Protein AF-A0A353GYG2-F1 (afdb_monomer_lite)

Structure (mmCIF, N/CA/C/O backbone):
data_AF-A0A353GYG2-F1
#
_entry.id   AF-A0A353GYG2-F1
#
loop_
_atom_site.group_PDB
_atom_site.id
_atom_site.type_symbol
_atom_site.label_atom_id
_atom_site.label_alt_id
_atom_site.label_comp_id
_atom_site.label_asym_id
_atom_site.label_entity_id
_atom_site.label_seq_id
_atom_site.pdbx_PDB_ins_code
_atom_site.Cartn_x
_atom_site.Cartn_y
_atom_site.Cartn_z
_atom_site.occupancy
_atom_site.B_iso_or_equiv
_atom_site.auth_seq_id
_atom_site.auth_comp_id
_atom_site.auth_asym_id
_atom_site.auth_atom_id
_atom_site.pdbx_PDB_model_num
ATOM 1 N N . MET A 1 1 ? -34.045 1.900 17.377 1.00 42.25 1 MET A N 1
ATOM 2 C CA . MET A 1 1 ? -32.966 1.292 16.572 1.00 42.25 1 MET A CA 1
ATOM 3 C C . MET A 1 1 ? -31.667 1.769 17.182 1.00 42.25 1 MET A C 1
ATOM 5 O O . MET A 1 1 ? -31.546 2.969 17.362 1.00 42.25 1 MET A O 1
ATOM 9 N N . LYS A 1 2 ? -30.791 0.862 17.628 1.00 46.66 2 LYS A N 1
ATOM 10 C CA . LYS A 1 2 ? -29.446 1.251 18.074 1.00 46.66 2 LYS A CA 1
ATOM 11 C C . LYS A 1 2 ? -28.654 1.635 16.826 1.00 46.66 2 LYS A C 1
ATOM 13 O O . LYS A 1 2 ? -28.694 0.876 15.859 1.00 46.66 2 LYS A O 1
ATOM 18 N N . ASP A 1 3 ? -28.025 2.801 16.850 1.00 49.38 3 ASP A N 1
ATOM 19 C CA . ASP A 1 3 ? -27.119 3.254 15.800 1.00 49.38 3 ASP A CA 1
ATOM 20 C C . ASP A 1 3 ? -26.048 2.186 15.565 1.00 49.38 3 ASP A C 1
ATOM 22 O O . ASP A 1 3 ? -25.430 1.696 16.513 1.00 49.38 3 ASP A O 1
ATOM 26 N N . ALA A 1 4 ? -25.879 1.769 14.311 1.00 64.31 4 ALA A N 1
ATOM 27 C CA . ALA A 1 4 ? -24.749 0.936 13.937 1.00 64.31 4 ALA A CA 1
ATOM 28 C C . ALA A 1 4 ? -23.491 1.804 14.054 1.00 64.31 4 ALA A C 1
ATOM 30 O O . ALA A 1 4 ? -23.362 2.795 13.335 1.00 64.31 4 ALA A O 1
ATOM 31 N N . THR A 1 5 ? -22.602 1.468 14.987 1.00 70.62 5 THR A N 1
ATOM 32 C CA . THR A 1 5 ? -21.280 2.093 15.108 1.00 70.62 5 THR A CA 1
ATOM 33 C C . THR A 1 5 ? -20.538 1.921 13.784 1.00 70.62 5 THR A C 1
ATOM 35 O O . THR A 1 5 ? -20.505 0.809 13.249 1.00 70.62 5 THR A O 1
ATOM 38 N N . LYS A 1 6 ? -19.985 3.001 13.215 1.00 83.50 6 LYS A N 1
ATOM 39 C CA . LYS A 1 6 ? -19.205 2.884 11.978 1.00 83.50 6 LYS A CA 1
ATOM 40 C C . LYS A 1 6 ? -17.883 2.194 12.292 1.00 83.50 6 LYS A C 1
ATOM 42 O O . LYS A 1 6 ? -17.351 2.341 13.386 1.00 83.50 6 LYS A O 1
ATOM 47 N N . PHE A 1 7 ? -17.334 1.473 11.318 1.00 88.06 7 PHE A N 1
ATOM 48 C CA . PHE A 1 7 ? -16.045 0.793 11.474 1.00 88.06 7 PHE A CA 1
ATOM 49 C C . PHE A 1 7 ? -14.917 1.761 11.875 1.00 88.06 7 PHE A C 1
ATOM 51 O O . PHE A 1 7 ? -14.094 1.445 12.723 1.00 88.06 7 PHE A O 1
ATOM 58 N N . GLU A 1 8 ? -14.939 2.971 11.318 1.00 88.06 8 GLU A N 1
ATOM 59 C CA . GLU A 1 8 ? -13.990 4.055 11.609 1.00 88.06 8 GLU A CA 1
ATOM 60 C C . GLU A 1 8 ? -14.047 4.542 13.066 1.00 88.06 8 GLU A C 1
ATOM 62 O O . GLU A 1 8 ? -13.066 5.089 13.564 1.00 88.06 8 GLU A O 1
ATOM 67 N N . ASP A 1 9 ? -15.178 4.332 13.749 1.00 88.38 9 ASP A N 1
ATOM 68 C CA . ASP A 1 9 ? -15.384 4.733 15.144 1.00 88.38 9 ASP A CA 1
ATOM 69 C C . ASP A 1 9 ? -14.882 3.667 16.138 1.00 88.38 9 ASP A C 1
ATOM 71 O O . ASP A 1 9 ? -14.887 3.898 17.351 1.00 88.38 9 ASP A O 1
ATOM 75 N N . 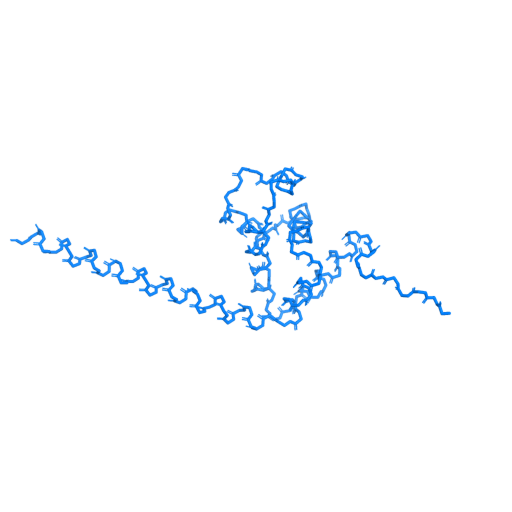LEU A 1 10 ? -14.486 2.482 15.655 1.00 91.56 10 LEU A N 1
ATOM 76 C CA . LEU A 1 10 ? -13.943 1.424 16.504 1.00 91.56 10 LEU A CA 1
ATOM 77 C C . LEU A 1 10 ? -12.557 1.813 17.042 1.00 91.56 10 LEU A C 1
ATOM 79 O O . LEU A 1 10 ? -11.824 2.551 16.377 1.00 91.56 10 LEU A O 1
ATOM 83 N N . PRO A 1 11 ? -12.145 1.290 18.213 1.00 93.69 11 PRO A N 1
ATOM 84 C CA . PRO A 1 11 ? -10.757 1.366 18.648 1.00 93.69 11 PRO A CA 1
ATOM 85 C C . PRO A 1 11 ? -9.811 0.892 17.545 1.00 93.69 11 PRO A C 1
ATOM 87 O O . PRO A 1 11 ? -10.100 -0.070 16.836 1.00 93.69 11 PRO A O 1
ATOM 90 N N . LYS A 1 12 ? -8.665 1.562 17.403 1.00 90.62 12 LYS A N 1
ATOM 91 C CA . LYS A 1 12 ? -7.731 1.266 16.312 1.00 90.62 12 LYS A CA 1
ATOM 92 C C . LYS A 1 12 ? -7.216 -0.178 16.368 1.00 90.62 12 LYS A C 1
ATOM 94 O O . LYS A 1 12 ? -7.106 -0.799 15.323 1.00 90.62 12 LYS A O 1
ATOM 99 N N . SER A 1 13 ? -7.017 -0.731 17.567 1.00 92.44 13 SER A N 1
ATOM 100 C CA . SER A 1 13 ? -6.725 -2.158 17.776 1.00 92.44 13 SER A CA 1
ATOM 101 C C . SER A 1 13 ? -7.765 -3.070 17.124 1.00 92.44 13 SER A C 1
ATOM 103 O O . SER A 1 13 ? -7.413 -3.976 16.384 1.00 92.44 13 SER A O 1
ATOM 105 N N . ASP A 1 14 ? -9.049 -2.775 17.323 1.00 94.00 14 ASP A N 1
ATOM 106 C CA . ASP A 1 14 ? -10.151 -3.599 16.825 1.00 94.00 14 ASP A CA 1
ATOM 107 C C . ASP A 1 14 ? -10.270 -3.491 15.297 1.00 94.00 14 ASP A C 1
ATOM 109 O O . ASP A 1 14 ? -10.634 -4.454 14.621 1.00 94.00 14 ASP A O 1
ATOM 113 N N . GLN A 1 15 ? -9.941 -2.320 14.735 1.00 94.94 15 GLN A N 1
ATOM 114 C CA . GLN A 1 15 ? -9.843 -2.140 13.286 1.00 94.94 15 GLN A CA 1
ATOM 115 C C . GLN A 1 15 ? -8.718 -3.001 12.701 1.00 94.94 15 GLN A C 1
ATOM 117 O O . GLN A 1 15 ? -8.931 -3.676 11.694 1.00 94.94 15 GLN A O 1
ATOM 122 N N . ILE A 1 16 ? -7.543 -2.993 13.339 1.00 94.50 16 ILE A N 1
ATOM 123 C CA . ILE A 1 16 ? -6.372 -3.779 12.932 1.00 94.50 16 ILE A CA 1
ATOM 124 C C . ILE A 1 16 ? -6.685 -5.275 13.004 1.00 94.50 16 ILE A C 1
ATOM 126 O O . ILE A 1 16 ? -6.547 -5.964 11.996 1.00 94.50 16 ILE A O 1
ATOM 130 N N . ASP A 1 17 ? -7.201 -5.753 14.138 1.00 94.12 17 ASP A N 1
ATOM 131 C CA . ASP A 1 17 ? -7.599 -7.152 14.323 1.00 94.12 17 ASP A CA 1
ATOM 132 C C . ASP A 1 17 ? -8.592 -7.598 13.243 1.00 94.12 17 ASP A C 1
ATOM 134 O O . ASP A 1 17 ? -8.497 -8.705 12.710 1.00 94.12 17 ASP A O 1
ATOM 138 N N . CYS A 1 18 ? -9.538 -6.727 12.883 1.00 94.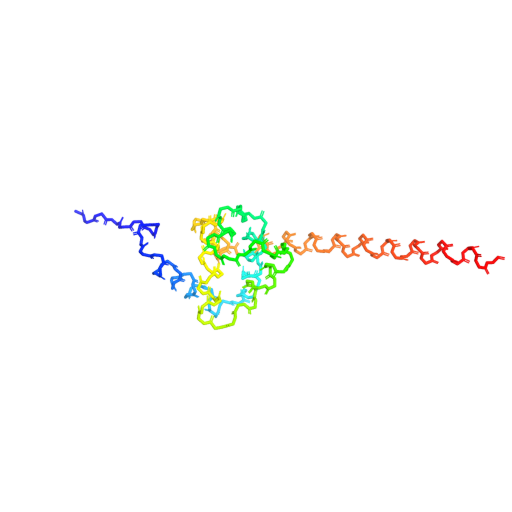50 18 CYS A N 1
ATOM 139 C CA . CYS A 1 18 ? -10.504 -7.015 11.834 1.00 94.50 18 CYS A CA 1
ATOM 140 C C . CYS A 1 18 ? -9.838 -7.150 10.460 1.00 94.50 18 CYS A C 1
ATOM 142 O O . CYS A 1 18 ? -10.141 -8.100 9.736 1.00 94.50 18 CYS A O 1
ATOM 144 N N . PHE A 1 19 ? -8.923 -6.247 10.099 1.00 95.44 19 PHE A N 1
ATOM 145 C CA . PHE A 1 19 ? -8.197 -6.348 8.834 1.00 95.44 19 PHE A CA 1
ATOM 146 C C . PHE A 1 19 ? -7.319 -7.594 8.777 1.00 95.44 19 PHE A C 1
ATOM 148 O O . PHE A 1 19 ? -7.395 -8.327 7.791 1.00 95.44 19 PHE A O 1
ATOM 155 N N . ILE A 1 20 ? -6.567 -7.883 9.843 1.00 93.25 20 ILE A N 1
ATOM 156 C CA . ILE A 1 20 ? -5.741 -9.091 9.945 1.00 93.25 20 ILE A CA 1
ATOM 157 C C . ILE A 1 20 ? -6.610 -10.328 9.724 1.00 93.25 20 ILE A C 1
ATOM 159 O O . ILE A 1 20 ? -6.309 -11.135 8.855 1.00 93.25 20 ILE A O 1
ATOM 163 N N . GLN A 1 21 ? -7.754 -10.443 10.403 1.00 94.19 21 GLN A N 1
ATOM 164 C CA . GLN A 1 21 ? -8.657 -11.589 10.238 1.00 94.19 21 GLN A CA 1
ATOM 165 C C . GLN A 1 21 ? -9.177 -11.788 8.807 1.00 94.19 21 GLN A C 1
ATOM 167 O O . GLN A 1 21 ? -9.467 -12.920 8.429 1.00 94.19 21 GLN A O 1
ATOM 172 N N . HIS A 1 22 ? -9.329 -10.717 8.024 1.00 94.06 22 HIS A N 1
ATOM 173 C CA . HIS A 1 22 ? -9.794 -10.811 6.635 1.00 94.06 22 HIS A CA 1
ATOM 174 C C . HIS A 1 22 ? -8.659 -11.064 5.637 1.00 94.06 22 HIS A C 1
ATOM 176 O O . HIS A 1 22 ? -8.918 -11.551 4.537 1.00 94.06 22 HIS A O 1
ATOM 182 N N . VAL A 1 23 ? -7.421 -10.742 6.010 1.00 94.00 23 VAL A N 1
ATOM 183 C CA . VAL A 1 23 ? -6.228 -10.954 5.183 1.00 94.00 23 VAL A CA 1
ATOM 184 C C . VAL A 1 23 ? -5.592 -12.316 5.455 1.00 94.00 23 VAL A C 1
ATOM 186 O O . VAL A 1 23 ? -5.208 -13.003 4.510 1.00 94.00 23 VAL A O 1
ATOM 189 N N . SER A 1 24 ? -5.520 -12.741 6.715 1.00 91.75 24 SER A N 1
ATOM 190 C CA . SER A 1 24 ? -4.897 -14.001 7.115 1.00 91.75 24 SER A CA 1
ATOM 191 C C . SER A 1 24 ? -5.616 -15.211 6.522 1.00 91.75 24 SER A C 1
ATOM 193 O O . SER A 1 24 ? -6.818 -15.412 6.707 1.00 91.75 24 SER A O 1
ATOM 195 N N . GLY A 1 25 ? -4.862 -16.066 5.835 1.00 88.50 25 GLY A N 1
ATOM 196 C CA . GLY A 1 25 ? -5.380 -17.244 5.145 1.00 88.50 25 GLY A CA 1
ATOM 197 C C . GLY A 1 25 ? -6.048 -16.935 3.804 1.00 88.50 25 GLY A C 1
ATOM 198 O O . GLY A 1 25 ? -6.577 -17.852 3.169 1.00 88.50 25 GLY A O 1
ATOM 199 N N . HIS A 1 26 ? -6.025 -15.679 3.351 1.00 93.81 26 HIS A N 1
ATOM 200 C CA . HIS A 1 26 ? -6.484 -15.313 2.020 1.00 93.81 26 HIS A CA 1
ATOM 201 C C . HIS A 1 26 ? -5.515 -15.858 0.957 1.00 93.81 26 HIS A C 1
ATOM 203 O O . HIS A 1 26 ? -4.298 -15.779 1.095 1.00 93.81 26 HIS A O 1
ATOM 209 N N . GLU A 1 27 ? -6.028 -16.360 -0.170 1.00 95.19 27 GLU A N 1
ATOM 210 C CA . GLU A 1 27 ? -5.183 -16.908 -1.253 1.00 95.19 27 GLU A CA 1
ATOM 211 C C . GLU A 1 27 ? -4.227 -15.881 -1.889 1.00 95.19 27 GLU A C 1
ATOM 213 O O . GLU A 1 27 ? -3.270 -16.253 -2.567 1.00 95.19 27 GLU A O 1
ATOM 218 N N . LYS A 1 28 ? -4.512 -14.595 -1.667 1.00 95.62 28 LYS A N 1
ATOM 219 C CA . LYS A 1 28 ? -3.741 -13.422 -2.108 1.00 95.62 28 LYS A CA 1
ATOM 220 C C . LYS A 1 28 ? -3.153 -12.612 -0.960 1.00 95.62 28 LYS A C 1
ATOM 222 O O . LYS A 1 28 ? -2.906 -11.426 -1.127 1.00 95.62 28 LYS A O 1
ATOM 227 N N . GLU A 1 29 ? -3.006 -13.219 0.214 1.00 94.25 29 GLU A N 1
ATOM 228 C CA . GLU A 1 29 ? -2.500 -12.556 1.420 1.00 94.25 29 GLU A CA 1
ATOM 229 C C . GLU A 1 29 ? -1.194 -11.792 1.156 1.00 94.25 29 GLU A C 1
ATOM 231 O O . GLU A 1 29 ? -1.129 -10.589 1.403 1.00 94.25 29 GLU A O 1
ATOM 236 N N . ALA A 1 30 ? -0.198 -12.455 0.561 1.00 93.12 30 ALA A N 1
ATOM 237 C CA . ALA A 1 30 ? 1.090 -11.838 0.253 1.00 93.12 30 ALA A CA 1
ATOM 238 C C . ALA A 1 30 ? 0.949 -10.648 -0.710 1.00 93.12 30 ALA A C 1
ATOM 240 O O . ALA A 1 30 ? 1.509 -9.581 -0.469 1.00 93.12 30 ALA A O 1
ATOM 241 N N . GLU A 1 31 ? 0.170 -10.793 -1.786 1.00 95.88 31 GLU A N 1
ATOM 242 C CA . GLU A 1 31 ? -0.044 -9.698 -2.729 1.00 95.88 31 GLU A CA 1
ATOM 243 C C . GLU A 1 31 ? -0.808 -8.523 -2.101 1.00 95.88 31 GLU A C 1
ATOM 245 O O . GLU A 1 31 ? -0.469 -7.372 -2.371 1.00 95.88 31 GLU A O 1
ATOM 250 N N . ILE A 1 32 ? -1.805 -8.790 -1.251 1.00 96.38 32 ILE A N 1
ATOM 251 C CA . ILE A 1 32 ? -2.555 -7.758 -0.522 1.00 96.38 32 ILE A CA 1
ATOM 252 C C . ILE A 1 32 ? -1.615 -6.971 0.390 1.00 96.38 32 ILE A C 1
ATOM 254 O O . ILE A 1 32 ? -1.583 -5.744 0.307 1.00 96.38 32 ILE A O 1
ATOM 258 N N . LEU A 1 33 ? -0.830 -7.659 1.224 1.00 94.88 33 LEU A N 1
ATOM 259 C CA . LEU A 1 33 ? 0.109 -7.016 2.146 1.00 94.88 33 LEU A CA 1
ATOM 260 C C . LEU A 1 33 ? 1.158 -6.199 1.393 1.00 94.88 33 LEU A C 1
ATOM 262 O O . LEU A 1 33 ? 1.430 -5.061 1.769 1.00 94.88 33 LEU A O 1
ATOM 266 N N . TYR A 1 34 ? 1.672 -6.719 0.278 1.00 95.56 34 TYR A N 1
ATOM 267 C CA . TYR A 1 34 ? 2.616 -5.991 -0.565 1.00 95.56 34 TYR A CA 1
ATOM 268 C C . TYR A 1 34 ? 2.004 -4.722 -1.183 1.00 95.56 34 TYR A C 1
ATOM 270 O O . TYR A 1 34 ? 2.630 -3.661 -1.191 1.00 95.56 34 TYR A O 1
ATOM 278 N N . ILE A 1 35 ? 0.755 -4.786 -1.659 1.00 96.62 35 ILE A N 1
ATOM 279 C CA . ILE A 1 35 ? 0.038 -3.611 -2.176 1.00 96.62 35 ILE A CA 1
ATOM 280 C C . ILE A 1 35 ? -0.166 -2.575 -1.065 1.00 96.62 35 ILE A C 1
ATOM 282 O O . ILE A 1 35 ? 0.109 -1.393 -1.281 1.00 96.62 35 ILE A O 1
ATOM 286 N N . LEU A 1 36 ? -0.601 -2.997 0.126 1.00 96.69 36 LEU A N 1
ATOM 287 C CA . LEU A 1 36 ? -0.763 -2.107 1.279 1.00 96.69 36 LEU A CA 1
ATOM 288 C C . LEU A 1 36 ? 0.570 -1.461 1.680 1.00 96.69 36 LEU A C 1
ATOM 290 O O . LEU A 1 36 ? 0.618 -0.249 1.887 1.00 96.69 36 LEU A O 1
ATOM 294 N N . ALA A 1 37 ? 1.659 -2.232 1.695 1.00 95.75 37 ALA A N 1
ATOM 295 C CA . ALA A 1 37 ? 3.005 -1.746 1.976 1.00 95.75 37 ALA A CA 1
ATOM 296 C C . ALA A 1 37 ? 3.445 -0.657 0.985 1.00 95.75 37 ALA A C 1
ATOM 298 O O . ALA A 1 37 ? 3.915 0.400 1.408 1.00 95.75 37 ALA A O 1
ATOM 299 N N . ILE A 1 38 ? 3.230 -0.862 -0.322 1.00 95.75 38 ILE A N 1
ATOM 300 C CA . ILE A 1 38 ? 3.509 0.152 -1.352 1.00 95.75 38 ILE A CA 1
ATOM 301 C C . ILE A 1 38 ? 2.682 1.412 -1.106 1.00 95.75 38 ILE A C 1
ATOM 303 O O . ILE A 1 38 ? 3.229 2.514 -1.073 1.00 95.75 38 ILE A O 1
ATOM 307 N N . TYR A 1 39 ? 1.370 1.279 -0.929 1.00 95.69 39 TYR A N 1
ATOM 308 C CA . TYR A 1 39 ? 0.507 2.441 -0.731 1.00 95.69 39 TYR A CA 1
ATOM 309 C C . TYR A 1 39 ? 0.916 3.235 0.508 1.00 95.69 39 TYR A C 1
ATOM 311 O O . TYR A 1 39 ? 1.074 4.451 0.430 1.00 95.69 39 TYR A O 1
ATOM 319 N N . ALA A 1 40 ? 1.152 2.556 1.628 1.00 94.94 40 ALA A N 1
ATOM 320 C CA . ALA A 1 40 ? 1.583 3.202 2.854 1.00 94.94 40 ALA A CA 1
ATOM 321 C C . ALA A 1 40 ? 2.933 3.900 2.681 1.00 94.94 40 ALA A C 1
ATOM 323 O O . ALA A 1 40 ? 3.030 5.080 2.988 1.00 94.94 40 ALA A O 1
ATOM 324 N N . ALA A 1 41 ? 3.945 3.233 2.120 1.00 94.56 41 ALA A N 1
ATOM 325 C CA . ALA A 1 41 ? 5.283 3.802 1.948 1.00 94.56 41 ALA A CA 1
ATOM 326 C C . ALA A 1 41 ? 5.319 5.063 1.063 1.00 94.56 41 ALA A C 1
ATOM 328 O O . ALA A 1 41 ? 6.171 5.929 1.262 1.00 94.56 41 ALA A O 1
ATOM 329 N N . TYR A 1 42 ? 4.413 5.172 0.087 1.00 94.12 42 TYR A N 1
ATOM 330 C CA . TYR A 1 42 ? 4.368 6.294 -0.858 1.00 94.12 42 TYR A CA 1
ATOM 331 C C . TYR A 1 42 ? 3.338 7.377 -0.499 1.00 94.12 42 TYR A C 1
ATOM 333 O O . TYR A 1 42 ? 3.423 8.487 -1.026 1.00 94.12 42 TYR A O 1
ATOM 341 N N . LEU A 1 43 ? 2.383 7.082 0.388 1.00 94.94 43 LEU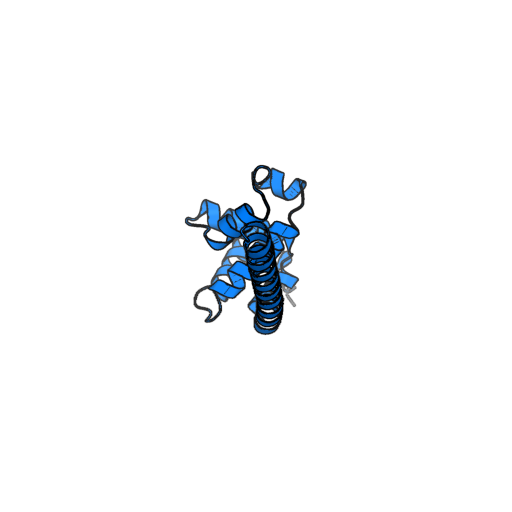 A N 1
ATOM 342 C CA . LEU A 1 43 ? 1.412 8.052 0.915 1.00 94.94 43 LEU A CA 1
ATOM 343 C C . LEU A 1 43 ? 1.742 8.520 2.340 1.00 94.94 43 LEU A C 1
ATOM 345 O O . LEU A 1 43 ? 1.065 9.410 2.857 1.00 94.94 43 LEU A O 1
ATOM 349 N N . LEU A 1 44 ? 2.777 7.953 2.968 1.00 92.62 44 LEU A N 1
ATOM 350 C CA . LEU A 1 44 ? 3.223 8.334 4.303 1.00 92.62 44 LEU A CA 1
ATOM 351 C C . LEU A 1 44 ? 3.589 9.822 4.336 1.00 92.62 44 LEU A C 1
ATOM 353 O O . LEU A 1 44 ? 4.480 10.290 3.626 1.00 92.62 44 LEU A O 1
ATOM 357 N N . THR A 1 45 ? 2.903 10.580 5.185 1.00 92.94 45 THR A N 1
ATOM 358 C CA . THR A 1 45 ? 3.235 11.983 5.441 1.00 92.94 45 THR A CA 1
ATOM 359 C C . THR A 1 45 ? 4.414 12.077 6.408 1.00 92.94 45 THR A C 1
ATOM 361 O O . THR A 1 45 ? 4.635 11.170 7.207 1.00 92.94 45 THR A O 1
ATOM 364 N N . ASN A 1 46 ? 5.139 13.202 6.408 1.00 90.94 46 ASN A N 1
ATOM 365 C CA . ASN A 1 46 ? 6.208 13.431 7.392 1.00 90.94 46 ASN A CA 1
ATOM 366 C C . ASN A 1 46 ? 5.693 13.332 8.838 1.00 90.94 46 ASN A C 1
ATOM 368 O O . ASN A 1 46 ? 6.377 12.783 9.691 1.00 90.94 46 ASN A O 1
ATOM 372 N N . GLU A 1 47 ? 4.473 13.812 9.098 1.00 93.19 47 GLU A N 1
ATOM 373 C CA . GLU A 1 47 ? 3.832 13.715 10.414 1.00 93.19 47 GLU A CA 1
ATOM 374 C C . GLU A 1 47 ? 3.623 12.253 10.835 1.00 93.19 47 GLU A C 1
ATOM 376 O O . GLU A 1 47 ? 3.994 11.865 11.943 1.00 93.19 47 GLU A O 1
ATOM 381 N N . ASN A 1 48 ? 3.089 11.416 9.940 1.00 90.94 48 ASN A N 1
ATOM 382 C CA . ASN A 1 48 ? 2.920 9.990 10.215 1.00 90.94 48 ASN A CA 1
ATOM 383 C C . ASN A 1 48 ? 4.277 9.277 10.327 1.00 90.94 48 ASN A C 1
ATOM 385 O O . ASN A 1 48 ? 4.443 8.405 11.179 1.00 90.94 48 ASN A O 1
ATOM 389 N N . ALA A 1 49 ? 5.266 9.662 9.517 1.00 89.94 49 ALA A N 1
ATOM 390 C CA . ALA A 1 49 ? 6.612 9.109 9.596 1.00 89.94 49 ALA A CA 1
ATOM 391 C C . ALA A 1 49 ? 7.272 9.414 10.949 1.00 89.94 49 ALA A C 1
ATOM 393 O O . ALA A 1 49 ? 7.848 8.520 11.563 1.00 89.94 49 ALA A O 1
ATOM 394 N N . GLU A 1 50 ? 7.153 10.641 11.459 1.00 92.38 50 GLU A N 1
ATOM 395 C CA . GLU A 1 50 ? 7.635 11.013 12.795 1.00 92.38 50 GLU A CA 1
ATOM 396 C C . GLU A 1 50 ? 6.887 10.249 13.892 1.00 92.38 50 GLU A C 1
ATOM 398 O O . GLU A 1 50 ? 7.516 9.656 14.769 1.00 92.38 50 GLU A O 1
ATOM 403 N N . LYS A 1 51 ? 5.552 10.188 13.807 1.00 92.62 51 LYS A N 1
ATOM 404 C CA . LYS A 1 51 ? 4.687 9.486 14.770 1.00 92.62 51 LYS A CA 1
ATOM 405 C C . LYS A 1 51 ? 5.080 8.019 14.964 1.00 92.62 51 LYS A C 1
ATOM 407 O O . LYS A 1 51 ? 4.987 7.511 16.080 1.00 92.62 51 LYS A O 1
ATOM 412 N N . TYR A 1 52 ? 5.519 7.352 13.897 1.00 89.75 52 TYR A N 1
ATOM 413 C CA . TYR A 1 52 ? 5.870 5.930 13.905 1.00 89.75 52 TYR A CA 1
ATOM 414 C C . TYR A 1 52 ? 7.382 5.651 13.887 1.00 89.75 52 TYR A C 1
ATOM 416 O O . TYR A 1 52 ? 7.781 4.490 13.791 1.00 89.75 52 TYR A O 1
ATOM 424 N N . ASN A 1 53 ? 8.231 6.677 14.038 1.00 89.88 53 ASN A N 1
ATOM 425 C CA . ASN A 1 53 ? 9.698 6.575 13.968 1.00 89.88 53 ASN A CA 1
ATOM 426 C C . ASN A 1 53 ? 10.199 5.942 12.654 1.00 89.88 53 ASN A C 1
ATOM 428 O O . ASN A 1 53 ? 11.015 5.023 12.658 1.00 89.88 53 ASN A O 1
ATOM 432 N N . LEU A 1 54 ? 9.676 6.427 11.529 1.00 90.25 54 LEU A N 1
ATOM 433 C CA . LEU A 1 54 ? 9.923 5.927 10.175 1.00 90.25 54 LEU A CA 1
ATOM 434 C C . LEU A 1 54 ? 10.672 6.932 9.278 1.00 90.25 54 LEU A C 1
ATOM 436 O O . LEU A 1 54 ? 10.844 6.693 8.088 1.00 90.25 54 LEU A O 1
ATOM 440 N N . THR A 1 55 ? 11.122 8.061 9.826 1.00 90.19 55 THR A N 1
ATOM 441 C CA . THR A 1 55 ? 11.723 9.173 9.064 1.00 90.19 55 THR A CA 1
ATOM 442 C C . THR A 1 55 ? 13.062 8.849 8.404 1.00 90.19 55 THR A C 1
ATOM 444 O O . THR A 1 55 ? 13.448 9.528 7.455 1.00 90.19 55 THR A O 1
ATOM 447 N N . GLU A 1 56 ? 13.781 7.840 8.897 1.00 90.25 56 GLU A N 1
ATOM 448 C CA . GLU A 1 56 ? 15.091 7.444 8.365 1.00 90.25 56 GLU A CA 1
ATOM 449 C C . GLU A 1 56 ? 14.996 6.464 7.189 1.00 90.25 56 GLU A C 1
ATOM 451 O O . GLU A 1 56 ? 15.994 6.227 6.511 1.00 90.25 56 GLU A O 1
ATOM 456 N N . TYR A 1 57 ? 13.808 5.913 6.931 1.00 88.88 57 TYR A N 1
ATOM 457 C CA . TYR A 1 57 ? 13.608 4.895 5.911 1.00 88.88 57 TYR A CA 1
ATOM 458 C C . TYR A 1 57 ? 13.253 5.530 4.567 1.00 88.88 57 TYR A C 1
ATOM 460 O O . TYR A 1 57 ? 12.398 6.411 4.456 1.00 88.88 57 TYR A O 1
ATOM 468 N N . THR A 1 58 ? 13.880 5.035 3.509 1.00 91.50 58 THR A N 1
ATOM 469 C CA . THR A 1 58 ? 13.425 5.261 2.137 1.00 91.50 58 THR A CA 1
ATOM 470 C 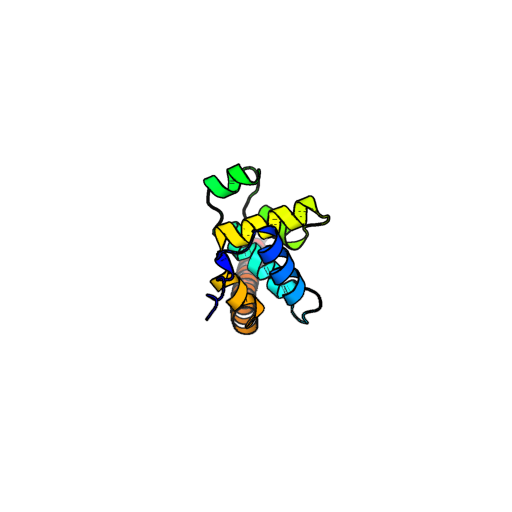C . THR A 1 58 ? 12.116 4.517 1.873 1.00 91.50 58 THR A C 1
ATOM 472 O O . THR A 1 58 ? 11.792 3.544 2.551 1.00 91.50 58 THR A O 1
ATOM 475 N N . SER A 1 59 ? 11.370 4.918 0.840 1.00 90.19 59 SER A N 1
ATOM 476 C CA . SER A 1 59 ? 10.135 4.216 0.466 1.00 90.19 59 SER A CA 1
ATOM 477 C C . SER A 1 59 ? 10.361 2.726 0.179 1.00 90.19 59 SER A C 1
ATOM 479 O O . SER A 1 59 ? 9.533 1.913 0.569 1.00 90.19 59 SER A O 1
ATOM 481 N N . ASP A 1 60 ? 11.488 2.344 -0.428 1.00 90.50 60 ASP A N 1
ATOM 482 C CA . ASP A 1 60 ? 11.807 0.929 -0.676 1.00 90.50 60 ASP A CA 1
ATOM 483 C C . ASP A 1 60 ? 12.077 0.164 0.631 1.00 90.50 60 ASP A C 1
ATOM 485 O O . ASP A 1 60 ? 11.655 -0.982 0.787 1.00 90.50 60 ASP A O 1
ATOM 489 N N . GLU A 1 61 ? 12.752 0.793 1.596 1.00 91.06 61 GLU A N 1
ATOM 490 C CA . GLU A 1 61 ? 12.968 0.203 2.921 1.00 91.06 61 GLU A CA 1
ATOM 491 C C . GLU A 1 61 ? 11.664 0.100 3.718 1.00 91.06 61 GLU A C 1
ATOM 493 O O . GLU A 1 61 ? 11.465 -0.897 4.405 1.00 91.06 61 GLU A O 1
ATOM 498 N N . LEU A 1 62 ? 10.752 1.068 3.579 1.00 90.69 62 LEU A N 1
ATOM 499 C CA . LEU A 1 62 ? 9.417 1.021 4.181 1.00 90.69 62 LEU A CA 1
ATOM 500 C C . LEU A 1 62 ? 8.565 -0.106 3.605 1.00 90.69 62 LEU A C 1
ATOM 502 O O . LEU A 1 62 ? 7.912 -0.813 4.365 1.00 90.69 62 LEU A O 1
ATOM 506 N N . VAL A 1 63 ? 8.591 -0.309 2.283 1.00 91.88 63 VAL A N 1
ATOM 507 C CA . VAL A 1 63 ? 7.885 -1.439 1.660 1.00 91.88 63 VAL A CA 1
ATOM 508 C C . VAL A 1 63 ? 8.394 -2.755 2.238 1.00 91.88 63 VAL A C 1
ATOM 510 O O . VAL A 1 63 ? 7.589 -3.564 2.687 1.00 91.88 63 VAL A O 1
ATOM 513 N N . ASN A 1 64 ? 9.716 -2.937 2.303 1.00 90.06 64 ASN A N 1
ATOM 514 C CA . ASN A 1 64 ? 10.304 -4.150 2.871 1.00 90.06 64 ASN A CA 1
ATOM 515 C C . ASN A 1 64 ? 9.960 -4.321 4.357 1.00 90.06 64 ASN A C 1
ATOM 517 O O . ASN A 1 64 ? 9.652 -5.433 4.776 1.00 90.06 64 ASN A O 1
ATOM 521 N N . LEU A 1 65 ? 10.008 -3.240 5.144 1.00 88.75 65 LEU A N 1
ATOM 522 C CA . LEU A 1 65 ? 9.665 -3.253 6.567 1.00 88.75 65 LEU A CA 1
ATOM 523 C C . LEU A 1 65 ? 8.213 -3.684 6.784 1.00 88.75 65 LEU A C 1
ATOM 525 O O . LEU A 1 65 ? 7.944 -4.513 7.641 1.00 88.75 65 LEU A O 1
ATOM 529 N N . PHE A 1 66 ? 7.281 -3.128 6.013 1.00 88.81 66 PHE A N 1
ATOM 530 C CA . PHE A 1 66 ? 5.860 -3.422 6.164 1.00 88.81 66 PHE A CA 1
ATOM 531 C C . PHE A 1 66 ? 5.470 -4.797 5.618 1.00 88.81 66 PHE A C 1
ATOM 533 O O . PHE A 1 66 ? 4.618 -5.456 6.202 1.00 88.81 66 PHE A O 1
ATOM 540 N N . GLU A 1 67 ? 6.082 -5.240 4.518 1.00 86.00 67 GLU A N 1
ATOM 541 C CA . GLU A 1 67 ? 5.845 -6.569 3.941 1.00 86.00 67 GLU A CA 1
ATOM 542 C C . GLU A 1 67 ? 6.363 -7.690 4.851 1.00 86.00 67 GLU A C 1
ATOM 544 O O . GLU A 1 67 ? 5.759 -8.756 4.921 1.00 86.00 67 GLU A O 1
ATOM 549 N N . ASN A 1 68 ? 7.475 -7.446 5.550 1.00 83.50 68 ASN A N 1
ATOM 550 C CA . ASN A 1 68 ? 8.158 -8.439 6.379 1.00 83.50 68 ASN A CA 1
ATOM 551 C C . ASN A 1 68 ? 8.062 -8.123 7.875 1.00 83.50 68 ASN A C 1
ATOM 553 O O . ASN A 1 68 ? 8.935 -8.552 8.627 1.00 83.50 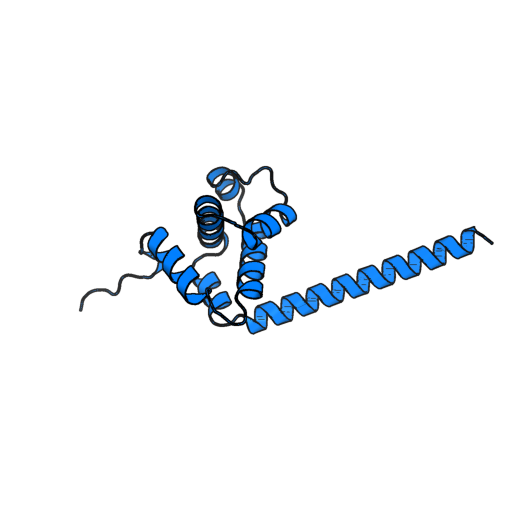68 ASN A O 1
ATOM 557 N N . ALA A 1 69 ? 7.060 -7.346 8.292 1.00 80.62 69 ALA A N 1
ATOM 558 C CA . ALA A 1 69 ? 6.872 -6.993 9.691 1.00 80.62 69 ALA A CA 1
ATOM 559 C C . ALA A 1 69 ? 6.727 -8.280 10.519 1.00 80.62 69 ALA A C 1
ATOM 561 O O . ALA A 1 69 ? 5.735 -8.997 10.378 1.00 80.62 69 ALA A O 1
ATOM 562 N N . ASP A 1 70 ? 7.735 -8.591 11.338 1.00 73.50 70 ASP A N 1
ATOM 563 C CA . ASP A 1 70 ? 7.799 -9.840 12.096 1.00 73.50 70 ASP A CA 1
ATOM 564 C C . ASP A 1 70 ? 7.787 -9.526 13.594 1.00 73.50 70 ASP A C 1
ATOM 566 O O . ASP A 1 70 ? 8.642 -8.821 14.135 1.00 73.50 70 ASP A O 1
ATOM 570 N N . GLY A 1 71 ? 6.774 -10.046 14.279 1.00 74.81 71 GLY A N 1
ATOM 571 C CA . GLY A 1 71 ? 6.508 -9.751 15.680 1.00 74.81 71 GLY A CA 1
ATOM 572 C C . GLY A 1 71 ? 5.491 -8.630 15.903 1.00 74.81 71 GLY A C 1
ATOM 573 O O . GLY A 1 71 ? 5.255 -7.759 15.068 1.00 74.81 71 GLY A O 1
ATOM 574 N N . PHE A 1 72 ? 4.888 -8.676 17.093 1.00 73.56 72 PHE A N 1
ATOM 575 C CA . PHE A 1 72 ? 3.715 -7.879 17.462 1.00 73.56 72 PHE A CA 1
ATOM 576 C C . PHE A 1 72 ? 3.915 -6.364 17.273 1.00 73.56 72 PHE A C 1
ATOM 578 O O . PHE A 1 72 ? 3.060 -5.703 16.694 1.00 73.56 72 PHE A O 1
ATOM 585 N N . ASP A 1 73 ? 5.063 -5.821 17.692 1.00 83.25 73 ASP A N 1
ATOM 586 C CA . ASP A 1 73 ? 5.321 -4.374 17.650 1.00 83.25 73 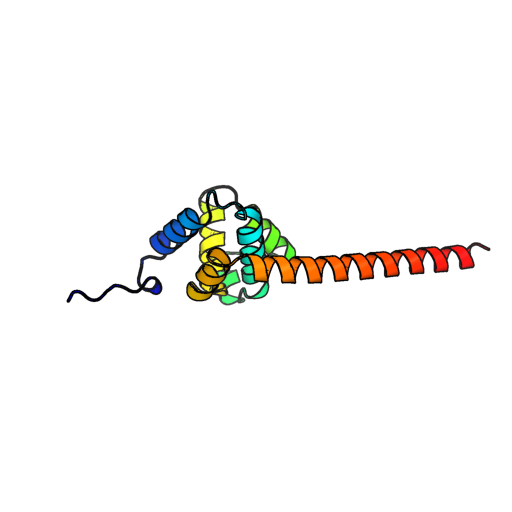ASP A CA 1
ATOM 587 C C . ASP A 1 73 ? 5.550 -3.838 16.223 1.00 83.25 73 ASP A C 1
ATOM 589 O O . ASP A 1 73 ? 5.243 -2.677 15.930 1.00 83.25 73 ASP A O 1
ATOM 593 N N . GLU A 1 74 ? 6.127 -4.650 15.333 1.00 83.81 74 GLU A N 1
ATOM 594 C CA . GLU A 1 74 ? 6.380 -4.268 13.939 1.00 83.81 74 GLU A CA 1
ATOM 595 C C . GLU A 1 74 ? 5.105 -4.388 13.105 1.00 83.81 74 GLU A C 1
ATOM 597 O O . GLU A 1 74 ? 4.775 -3.463 12.358 1.00 83.81 74 GLU A O 1
ATOM 602 N N . GLU A 1 75 ? 4.347 -5.471 13.295 1.00 86.31 75 GLU A N 1
ATOM 603 C CA . GLU A 1 75 ? 3.048 -5.680 12.655 1.00 86.31 75 GLU A CA 1
ATOM 604 C C . GLU A 1 75 ? 2.052 -4.589 13.074 1.00 86.31 75 GLU A C 1
ATOM 606 O O . GLU A 1 75 ? 1.438 -3.941 12.222 1.00 86.31 75 GLU A O 1
ATOM 611 N N . GLU A 1 76 ? 1.950 -4.294 14.375 1.00 88.69 76 GLU A N 1
ATOM 612 C CA . GLU A 1 76 ? 1.089 -3.221 14.877 1.00 88.69 76 GLU A CA 1
ATOM 613 C C . GLU A 1 76 ? 1.482 -1.867 14.268 1.00 88.69 76 GLU A C 1
ATOM 615 O O . GLU A 1 76 ? 0.616 -1.084 13.860 1.00 88.69 76 GLU A O 1
ATOM 620 N N . ARG A 1 77 ? 2.782 -1.575 14.154 1.00 89.88 77 ARG A N 1
ATOM 621 C CA . ARG A 1 77 ? 3.270 -0.332 13.539 1.00 89.88 77 ARG A CA 1
ATOM 622 C C . ARG A 1 77 ? 2.939 -0.256 12.050 1.00 89.88 77 ARG A C 1
ATOM 624 O O . ARG A 1 77 ? 2.534 0.815 11.584 1.00 89.88 77 ARG A O 1
ATOM 631 N N . ALA A 1 78 ? 3.091 -1.355 11.315 1.00 91.31 78 ALA A N 1
ATOM 632 C CA . ALA A 1 78 ? 2.749 -1.434 9.899 1.00 91.31 78 ALA A CA 1
ATOM 633 C C . ALA A 1 78 ? 1.255 -1.154 9.692 1.00 91.31 78 ALA A C 1
ATOM 635 O O . ALA A 1 78 ? 0.894 -0.216 8.979 1.00 91.31 78 ALA A O 1
ATOM 636 N N . TRP A 1 79 ? 0.381 -1.854 10.416 1.00 94.62 79 TRP A N 1
ATOM 637 C CA . TRP A 1 79 ? -1.066 -1.660 10.322 1.00 94.62 79 TRP A CA 1
ATOM 638 C C . TRP A 1 79 ? -1.522 -0.264 10.743 1.00 94.62 79 TRP A C 1
ATOM 640 O O . TRP A 1 79 ? -2.380 0.344 10.095 1.00 94.62 79 TRP A O 1
ATOM 650 N N . ASN A 1 80 ? -0.918 0.300 11.788 1.00 94.31 80 ASN A N 1
ATOM 651 C CA . ASN A 1 80 ? -1.178 1.681 12.177 1.00 94.31 80 ASN A CA 1
ATOM 652 C C . ASN A 1 80 ? -0.812 2.677 11.069 1.00 94.31 80 ASN A C 1
ATOM 654 O O . ASN A 1 80 ? -1.554 3.645 10.860 1.00 94.31 80 ASN A O 1
ATOM 658 N N . SER A 1 81 ? 0.296 2.423 10.368 1.00 94.12 81 SER A N 1
ATOM 659 C CA . SER A 1 81 ? 0.765 3.224 9.235 1.00 94.12 81 SER A CA 1
ATOM 660 C C . SER A 1 81 ? -0.137 3.056 8.013 1.00 94.12 81 SER A C 1
ATOM 662 O O . SER A 1 81 ? -0.419 4.042 7.330 1.00 94.12 81 SER A O 1
ATOM 664 N N . PHE A 1 82 ? -0.652 1.846 7.768 1.00 95.75 82 PHE A N 1
ATOM 665 C CA . PHE A 1 82 ? -1.621 1.570 6.705 1.00 95.75 82 PHE A CA 1
ATOM 666 C C . PHE A 1 82 ? -2.894 2.381 6.922 1.00 95.75 82 PHE A C 1
ATOM 668 O O . PHE A 1 82 ? -3.305 3.129 6.037 1.00 95.75 82 PHE A O 1
ATOM 675 N N . ILE A 1 83 ? -3.485 2.301 8.117 1.00 95.75 83 ILE A N 1
ATOM 676 C CA . ILE A 1 83 ? -4.734 3.004 8.434 1.00 95.75 83 ILE A CA 1
ATOM 677 C C . ILE A 1 83 ? -4.565 4.520 8.289 1.00 95.75 83 ILE A C 1
ATOM 679 O O . ILE A 1 83 ? -5.397 5.158 7.649 1.00 95.75 83 ILE A O 1
ATOM 683 N N . ASP A 1 84 ? -3.489 5.093 8.832 1.00 94.81 84 ASP A N 1
ATOM 684 C CA . ASP A 1 84 ? -3.302 6.551 8.831 1.00 94.81 84 ASP A CA 1
ATOM 685 C C . ASP A 1 84 ? -2.890 7.119 7.464 1.00 94.81 84 ASP A C 1
ATOM 687 O O . ASP A 1 84 ? -3.084 8.311 7.225 1.00 94.81 84 ASP A O 1
ATOM 691 N N . SER A 1 85 ? -2.312 6.302 6.578 1.00 94.38 85 SER A N 1
ATOM 692 C CA . SER A 1 85 ? -1.836 6.760 5.261 1.00 94.38 85 SER A CA 1
ATOM 693 C C . SER A 1 85 ? -2.824 6.456 4.134 1.00 94.38 85 SER A C 1
ATOM 695 O O . SER A 1 85 ? -2.952 7.239 3.197 1.00 94.38 85 SER A O 1
ATOM 697 N N . ILE A 1 86 ? -3.525 5.323 4.216 1.00 95.56 86 ILE A N 1
ATOM 698 C CA . ILE A 1 86 ? -4.414 4.810 3.161 1.00 95.56 86 ILE A CA 1
ATOM 699 C C . ILE A 1 86 ? -5.883 5.086 3.505 1.00 95.56 86 ILE A C 1
ATOM 701 O O . ILE A 1 86 ? -6.689 5.392 2.627 1.00 95.56 86 ILE A O 1
ATOM 705 N N . GLY A 1 87 ? -6.239 4.999 4.788 1.00 95.06 87 GLY A N 1
ATOM 706 C CA . GLY A 1 87 ? -7.619 5.060 5.254 1.00 95.06 87 GLY A CA 1
ATOM 707 C C . GLY A 1 87 ? -8.353 3.720 5.131 1.00 95.06 87 GLY A C 1
ATOM 708 O O . GLY A 1 87 ? -8.149 2.932 4.208 1.00 95.06 87 GLY A O 1
ATOM 709 N N . THR A 1 88 ? -9.261 3.469 6.072 1.00 95.50 88 THR A N 1
ATOM 710 C CA . THR A 1 88 ? -9.963 2.183 6.230 1.00 95.50 88 THR A CA 1
ATOM 711 C C . THR A 1 88 ? -10.783 1.773 5.007 1.00 95.50 88 THR A C 1
ATOM 713 O O . THR A 1 88 ? -10.783 0.604 4.638 1.00 95.50 88 THR A O 1
ATOM 716 N N . SER A 1 89 ? -11.456 2.723 4.350 1.00 95.12 89 SER A N 1
ATOM 717 C CA . SER A 1 89 ? -12.279 2.465 3.158 1.00 95.12 89 SER A CA 1
ATOM 718 C C . SER A 1 89 ? -11.464 1.873 2.004 1.00 95.12 89 SER A C 1
ATOM 720 O O . SER A 1 89 ? -11.866 0.890 1.386 1.00 95.12 89 SER A O 1
ATOM 722 N N . GLN A 1 90 ? -10.282 2.432 1.745 1.00 96.31 90 GLN A N 1
ATOM 723 C CA . GLN A 1 90 ? -9.435 1.976 0.649 1.00 96.31 90 GLN A CA 1
ATOM 724 C C . GLN A 1 90 ? -8.703 0.673 0.990 1.00 96.31 90 GLN A C 1
ATOM 726 O O . GLN A 1 90 ? -8.543 -0.174 0.115 1.00 96.31 90 GLN A O 1
ATOM 731 N N . ILE A 1 91 ? -8.347 0.457 2.261 1.00 97.06 91 ILE A N 1
ATOM 732 C CA . ILE A 1 91 ? -7.862 -0.849 2.733 1.00 97.06 91 ILE A CA 1
ATOM 733 C C . ILE A 1 91 ? -8.923 -1.931 2.484 1.00 97.06 91 ILE A C 1
ATOM 735 O O . ILE A 1 91 ? -8.609 -2.980 1.926 1.00 97.06 91 ILE A O 1
ATOM 739 N N . TRP A 1 92 ? -10.190 -1.664 2.822 1.00 97.00 92 TRP A N 1
ATOM 740 C CA . TRP A 1 92 ? -11.286 -2.600 2.562 1.00 97.00 92 TRP A CA 1
ATOM 741 C C . TRP A 1 92 ? -11.468 -2.915 1.079 1.00 97.00 92 TRP A C 1
ATOM 743 O O . TRP A 1 92 ? -11.720 -4.073 0.744 1.00 97.00 92 TRP A O 1
ATOM 753 N N . ASP A 1 93 ? -11.331 -1.924 0.198 1.00 97.19 93 ASP A N 1
ATOM 754 C CA . ASP A 1 93 ? -11.429 -2.140 -1.248 1.00 97.19 93 ASP A CA 1
ATOM 755 C C . ASP A 1 93 ? -10.298 -3.043 -1.770 1.00 97.19 93 ASP A C 1
ATOM 757 O O . ASP A 1 93 ? -10.559 -3.984 -2.519 1.00 97.19 93 ASP A O 1
ATOM 761 N N . ILE A 1 94 ? -9.062 -2.832 -1.302 1.00 97.38 94 ILE A N 1
ATOM 762 C CA . ILE A 1 94 ? -7.903 -3.670 -1.655 1.00 97.38 94 ILE A CA 1
ATOM 763 C C . ILE A 1 94 ? -8.103 -5.113 -1.176 1.00 97.38 94 ILE A C 1
ATOM 765 O O . ILE A 1 94 ? -7.889 -6.046 -1.947 1.00 97.38 94 ILE A O 1
ATOM 769 N N . ILE A 1 95 ? -8.539 -5.309 0.072 1.00 96.44 95 ILE A N 1
ATOM 770 C CA . ILE A 1 95 ? -8.756 -6.647 0.646 1.00 96.44 95 ILE A CA 1
ATOM 771 C C . ILE A 1 95 ? -9.909 -7.368 -0.060 1.00 96.44 95 ILE A C 1
ATOM 773 O O . ILE A 1 95 ? -9.799 -8.546 -0.390 1.00 96.44 95 ILE A O 1
ATOM 777 N N . SER A 1 96 ? -11.020 -6.669 -0.305 1.00 95.69 96 SER A N 1
ATOM 778 C CA . SER A 1 96 ? -12.239 -7.278 -0.857 1.00 95.69 96 SER A CA 1
ATOM 779 C C . SER A 1 96 ? -12.145 -7.540 -2.359 1.00 95.69 96 SER A C 1
ATOM 781 O O . SER A 1 96 ? -12.860 -8.394 -2.885 1.00 95.69 96 SER A O 1
ATOM 783 N N . ASN A 1 97 ? -11.303 -6.788 -3.067 1.00 96.25 97 ASN A N 1
ATOM 784 C CA . ASN A 1 97 ? -11.144 -6.885 -4.509 1.00 96.25 97 ASN A CA 1
ATOM 785 C C . ASN A 1 97 ? -9.674 -6.682 -4.922 1.00 96.25 97 ASN A C 1
ATOM 787 O O . ASN A 1 97 ? -9.347 -5.682 -5.559 1.00 96.25 97 ASN A O 1
ATOM 791 N N . PRO A 1 98 ? -8.771 -7.629 -4.606 1.00 96.56 98 PRO A N 1
ATOM 792 C CA . PRO A 1 98 ? -7.336 -7.445 -4.829 1.00 96.56 98 PRO A CA 1
ATOM 793 C C . PRO A 1 98 ? -6.921 -7.561 -6.302 1.00 96.56 98 PRO A C 1
ATOM 795 O O . PRO A 1 98 ? -5.889 -7.027 -6.702 1.00 96.56 98 PRO A O 1
ATOM 798 N N . ILE A 1 99 ? -7.709 -8.247 -7.139 1.00 97.50 99 ILE A N 1
ATOM 799 C CA . ILE A 1 99 ? -7.317 -8.604 -8.514 1.00 97.50 99 ILE A CA 1
ATOM 800 C C . ILE A 1 99 ? -6.980 -7.384 -9.392 1.00 97.50 99 ILE A C 1
ATOM 802 O O . ILE A 1 99 ? -5.911 -7.397 -10.002 1.00 97.50 99 ILE A O 1
ATOM 806 N N . PRO A 1 100 ? -7.789 -6.306 -9.444 1.00 97.50 100 PRO A N 1
ATOM 807 C CA . PRO A 1 100 ? -7.456 -5.129 -10.249 1.00 97.50 100 PRO A CA 1
ATOM 808 C C . PRO A 1 100 ? -6.136 -4.467 -9.838 1.00 97.50 100 PRO A C 1
ATOM 810 O O . PRO A 1 100 ? -5.387 -3.993 -10.693 1.00 97.50 100 PRO A O 1
ATOM 813 N N . TYR A 1 101 ? -5.834 -4.461 -8.537 1.00 97.31 101 TYR A N 1
ATOM 814 C CA . TYR A 1 101 ? -4.593 -3.910 -8.000 1.00 97.31 101 TYR A CA 1
ATOM 815 C C . TYR A 1 101 ? -3.387 -4.767 -8.395 1.00 97.31 101 TYR A C 1
ATOM 817 O O . TYR A 1 101 ? -2.376 -4.243 -8.866 1.00 97.31 101 TYR A O 1
ATOM 825 N N . ILE A 1 102 ? -3.519 -6.089 -8.269 1.00 96.88 102 ILE A N 1
ATOM 826 C CA . ILE A 1 102 ? -2.495 -7.061 -8.671 1.00 96.88 102 ILE A CA 1
ATOM 827 C C . ILE A 1 102 ? -2.212 -6.964 -10.174 1.00 96.88 102 ILE A C 1
ATOM 829 O O . ILE A 1 102 ? -1.052 -6.954 -10.589 1.00 96.88 102 ILE A O 1
ATOM 833 N N . ASP A 1 103 ? -3.251 -6.868 -11.003 1.00 97.38 103 ASP A N 1
ATOM 834 C CA . ASP A 1 103 ? -3.109 -6.778 -12.456 1.00 97.38 103 ASP A CA 1
ATOM 835 C C . ASP A 1 103 ? -2.366 -5.504 -12.880 1.00 97.38 103 ASP A C 1
ATOM 837 O O . ASP A 1 103 ? -1.454 -5.564 -13.716 1.00 97.38 103 ASP A O 1
ATOM 841 N N . GLU A 1 104 ? -2.698 -4.355 -12.284 1.00 96.31 104 GLU A N 1
ATOM 842 C CA . GLU A 1 104 ? -2.005 -3.101 -12.589 1.00 96.31 104 GLU A CA 1
ATOM 843 C C . GLU A 1 104 ? -0.550 -3.132 -12.091 1.00 96.31 104 GLU A C 1
ATOM 845 O O . GLU A 1 104 ? 0.362 -2.747 -12.831 1.00 96.31 104 GLU A O 1
ATOM 850 N N . LEU A 1 105 ? -0.297 -3.683 -10.900 1.00 94.56 105 LEU A N 1
ATOM 851 C CA . LEU A 1 105 ? 1.056 -3.873 -10.372 1.00 94.56 105 LEU A CA 1
ATOM 852 C C . LEU A 1 105 ? 1.905 -4.771 -11.288 1.00 94.56 105 LEU A C 1
ATOM 854 O O . LEU A 1 105 ? 3.045 -4.433 -11.625 1.00 94.56 105 LEU A O 1
ATOM 858 N N . ASN A 1 106 ? 1.347 -5.889 -11.754 1.00 94.81 106 ASN A N 1
ATOM 859 C CA . ASN A 1 106 ? 2.016 -6.808 -12.675 1.00 94.81 106 ASN A CA 1
ATOM 860 C C . ASN A 1 106 ? 2.331 -6.139 -14.014 1.00 94.81 106 ASN A C 1
ATOM 862 O O . ASN A 1 106 ? 3.421 -6.303 -14.571 1.00 94.81 106 ASN A O 1
ATOM 866 N N . LYS A 1 107 ? 1.396 -5.354 -14.545 1.00 96.44 107 LYS A N 1
ATOM 867 C CA . LYS A 1 107 ? 1.585 -4.589 -15.780 1.00 96.44 107 LYS A CA 1
ATOM 868 C C . LYS A 1 107 ? 2.722 -3.576 -15.645 1.00 96.44 107 LYS A C 1
ATOM 870 O O . LYS A 1 107 ? 3.588 -3.533 -16.522 1.00 96.44 107 LYS A O 1
ATOM 875 N N . ILE A 1 108 ? 2.773 -2.815 -14.551 1.00 94.44 108 ILE A N 1
ATOM 876 C CA . ILE A 1 108 ? 3.860 -1.862 -14.273 1.00 94.44 108 ILE A CA 1
ATOM 877 C C . ILE A 1 108 ? 5.196 -2.600 -14.131 1.00 94.44 108 ILE A C 1
ATOM 879 O O . ILE A 1 108 ? 6.179 -2.238 -14.783 1.00 94.44 108 ILE A O 1
ATOM 883 N N . THR A 1 109 ? 5.223 -3.685 -13.361 1.00 93.00 109 THR A N 1
ATOM 884 C CA . THR A 1 109 ? 6.425 -4.504 -13.152 1.00 93.00 109 THR A CA 1
ATOM 885 C C . THR A 1 109 ? 6.976 -5.036 -14.473 1.00 93.00 109 THR A C 1
ATOM 887 O O . THR A 1 109 ? 8.170 -4.912 -14.759 1.00 93.00 109 THR A O 1
ATOM 890 N N . ASN A 1 110 ? 6.106 -5.547 -15.344 1.00 94.38 110 ASN A N 1
ATOM 891 C CA . ASN A 1 110 ? 6.488 -6.018 -16.673 1.00 94.38 110 ASN A CA 1
ATOM 892 C C . ASN A 1 110 ? 7.061 -4.896 -17.552 1.00 94.38 110 ASN A C 1
ATOM 894 O O . ASN A 1 110 ? 8.021 -5.119 -18.298 1.00 94.38 110 ASN A O 1
ATOM 898 N N . LEU A 1 111 ? 6.519 -3.678 -17.473 1.00 95.88 111 LEU A N 1
ATOM 899 C CA . LEU A 1 111 ? 7.073 -2.521 -18.182 1.00 95.88 111 LEU A CA 1
ATOM 900 C C . LEU A 1 111 ? 8.484 -2.185 -17.687 1.00 95.88 111 LEU A C 1
ATOM 902 O O . LEU A 1 111 ? 9.385 -2.000 -18.510 1.00 95.88 111 LEU A O 1
ATOM 906 N N . ILE A 1 112 ? 8.702 -2.176 -16.370 1.00 94.69 112 ILE A N 1
ATOM 907 C CA . ILE A 1 112 ? 10.016 -1.919 -15.765 1.00 94.69 112 ILE A CA 1
ATOM 908 C C . ILE A 1 112 ? 11.034 -2.966 -16.226 1.00 94.69 112 ILE A C 1
ATOM 910 O O . ILE A 1 112 ? 12.119 -2.606 -16.691 1.00 94.69 112 ILE A O 1
ATOM 914 N N . GLN A 1 113 ? 10.684 -4.255 -16.181 1.00 94.62 113 GLN A N 1
ATOM 915 C CA . GLN A 1 113 ? 11.574 -5.328 -16.639 1.00 94.62 113 GLN A CA 1
ATOM 916 C C . GLN A 1 113 ? 11.927 -5.184 -18.123 1.00 94.62 113 GLN A C 1
ATOM 918 O O . GLN A 1 113 ? 13.091 -5.324 -18.509 1.00 94.62 113 GLN A O 1
ATOM 923 N N . ASN A 1 114 ? 10.955 -4.819 -18.960 1.00 95.62 114 ASN A N 1
ATOM 924 C CA . ASN A 1 114 ? 11.189 -4.568 -20.379 1.00 95.62 114 ASN A CA 1
ATOM 925 C C . ASN A 1 114 ? 12.123 -3.372 -20.622 1.00 95.62 114 ASN A C 1
ATOM 927 O O . ASN A 1 114 ? 13.002 -3.441 -21.488 1.00 95.62 114 ASN A O 1
ATOM 931 N N . ILE A 1 115 ? 11.962 -2.281 -19.868 1.00 96.81 115 ILE A N 1
ATOM 932 C CA . ILE A 1 115 ? 12.849 -1.110 -19.939 1.00 96.81 115 ILE A CA 1
ATOM 933 C C . ILE A 1 115 ? 14.267 -1.503 -19.516 1.00 96.81 115 ILE A C 1
ATOM 935 O O . ILE A 1 115 ? 15.218 -1.244 -20.258 1.00 96.81 115 ILE A O 1
ATOM 939 N N . LYS A 1 116 ? 14.410 -2.196 -18.382 1.00 95.81 116 LYS A N 1
ATOM 940 C CA . LYS A 1 116 ? 15.695 -2.687 -17.864 1.00 95.81 116 LYS A CA 1
ATOM 941 C C . LYS A 1 116 ? 16.404 -3.587 -18.876 1.00 95.81 116 LYS A C 1
ATOM 943 O O . LYS A 1 116 ? 17.579 -3.372 -19.175 1.00 95.81 116 LYS A O 1
ATOM 948 N N . TYR A 1 117 ? 15.679 -4.527 -19.483 1.00 95.56 117 TYR A N 1
ATOM 949 C CA . TYR A 1 117 ? 16.202 -5.385 -20.546 1.00 95.56 117 TYR A CA 1
ATOM 950 C C . TYR A 1 117 ? 16.740 -4.570 -21.731 1.00 95.56 117 TYR A C 1
ATOM 952 O O . TYR A 1 117 ? 17.865 -4.796 -22.187 1.00 95.56 117 TYR A O 1
ATOM 960 N N . ARG A 1 118 ? 15.968 -3.593 -22.226 1.00 95.75 118 ARG A N 1
ATOM 961 C CA . ARG A 1 118 ? 16.381 -2.740 -23.354 1.00 95.75 118 ARG A CA 1
ATOM 962 C C . ARG A 1 118 ? 17.612 -1.902 -23.013 1.00 95.75 118 ARG A C 1
ATOM 964 O O . ARG A 1 118 ? 18.527 -1.827 -23.833 1.00 95.75 118 ARG A O 1
ATOM 971 N N . LEU A 1 119 ? 17.654 -1.314 -21.818 1.00 95.44 119 LEU A N 1
ATOM 972 C CA . LEU A 1 119 ? 18.793 -0.532 -21.334 1.00 95.44 119 LEU A CA 1
ATOM 973 C C . LEU A 1 119 ? 20.073 -1.371 -21.320 1.00 95.44 119 LEU A C 1
ATOM 975 O O . LEU A 1 119 ? 21.077 -0.975 -21.913 1.00 95.44 119 LEU A O 1
ATOM 979 N N . PHE A 1 120 ? 20.028 -2.562 -20.724 1.00 95.06 120 PHE A N 1
ATOM 980 C CA . PHE A 1 120 ? 21.200 -3.432 -20.624 1.00 95.06 120 PHE A CA 1
ATOM 981 C C . PHE A 1 120 ? 21.649 -3.971 -21.979 1.00 95.06 120 PHE A C 1
ATOM 983 O O . PHE A 1 120 ? 22.847 -3.990 -22.270 1.00 95.06 120 PHE A O 1
ATOM 990 N N . LYS A 1 121 ? 20.705 -4.330 -22.855 1.00 94.25 121 LYS A N 1
ATOM 991 C CA . LYS A 1 121 ? 21.012 -4.735 -24.231 1.00 94.25 121 LYS A CA 1
ATOM 992 C C . LYS A 1 121 ? 21.729 -3.624 -25.001 1.00 94.25 121 LYS A C 1
ATOM 994 O O . LYS A 1 121 ? 22.725 -3.890 -25.675 1.00 94.25 121 LYS A O 1
ATOM 999 N N . ASN A 1 122 ? 21.250 -2.386 -24.888 1.00 92.81 122 ASN A N 1
ATOM 1000 C CA . ASN A 1 122 ? 21.855 -1.236 -25.557 1.00 92.81 122 ASN A CA 1
ATOM 1001 C C . ASN A 1 122 ? 23.248 -0.924 -25.001 1.00 92.81 122 ASN A C 1
ATOM 1003 O O . ASN A 1 122 ? 24.177 -0.716 -25.780 1.00 92.81 122 ASN A O 1
ATOM 1007 N N . PHE A 1 123 ? 23.411 -0.954 -23.677 1.00 93.69 123 PHE A N 1
ATOM 1008 C CA . PHE A 1 123 ? 24.705 -0.758 -23.026 1.00 93.69 123 PHE A CA 1
ATOM 1009 C C . PHE A 1 123 ? 25.739 -1.795 -23.488 1.00 93.69 123 PHE A C 1
ATOM 1011 O O . PHE A 1 123 ? 26.843 -1.433 -23.899 1.00 93.69 123 PHE A O 1
ATOM 1018 N N . ALA A 1 124 ? 25.367 -3.078 -23.510 1.00 93.50 124 ALA A N 1
ATOM 1019 C CA . ALA A 1 124 ? 26.241 -4.151 -23.980 1.00 93.50 124 ALA A CA 1
ATOM 1020 C C . ALA A 1 124 ? 26.652 -3.967 -25.453 1.00 93.50 124 ALA A C 1
ATOM 1022 O O . ALA A 1 124 ? 27.812 -4.179 -25.813 1.00 93.50 124 ALA A O 1
ATOM 1023 N N . HIS A 1 125 ? 25.721 -3.535 -26.311 1.00 88.62 125 HIS A N 1
ATOM 1024 C CA . HIS A 1 125 ? 26.008 -3.261 -27.723 1.00 88.62 125 HIS A CA 1
ATOM 1025 C C . HIS A 1 125 ? 26.947 -2.066 -27.913 1.00 88.62 125 HIS A C 1
ATOM 1027 O O . HIS A 1 125 ? 27.863 -2.137 -28.731 1.00 88.62 125 HIS A O 1
ATOM 1033 N N . PHE A 1 126 ? 26.749 -0.991 -27.146 1.00 81.50 126 PHE A N 1
ATOM 1034 C CA . PHE A 1 126 ? 27.617 0.188 -27.164 1.00 81.50 126 PHE A CA 1
ATOM 1035 C C . PHE A 1 126 ? 29.056 -0.176 -26.775 1.00 81.50 126 PHE A C 1
ATOM 1037 O O . PHE A 1 126 ? 29.986 0.078 -27.539 1.00 81.50 126 PHE A O 1
ATOM 1044 N N . ARG A 1 127 ? 29.240 -0.890 -25.657 1.00 77.94 127 ARG A N 1
ATOM 1045 C CA . ARG A 1 127 ? 30.573 -1.292 -25.173 1.00 77.94 127 ARG A CA 1
ATOM 1046 C C . ARG A 1 127 ? 31.295 -2.249 -26.120 1.00 77.94 127 ARG A C 1
ATOM 1048 O O . ARG A 1 127 ? 32.514 -2.196 -26.222 1.00 77.94 127 ARG A O 1
ATOM 1055 N N . ARG A 1 128 ? 30.567 -3.080 -26.872 1.00 69.75 128 ARG A N 1
ATOM 1056 C CA . ARG A 1 128 ? 31.161 -3.972 -27.882 1.00 69.75 128 ARG A CA 1
ATOM 1057 C C . ARG A 1 128 ? 31.708 -3.227 -29.107 1.00 69.75 128 ARG A C 1
ATOM 1059 O O . ARG A 1 128 ? 32.575 -3.769 -29.788 1.00 69.75 128 ARG A O 1
ATOM 1066 N N . LYS A 1 129 ? 31.206 -2.024 -29.411 1.00 63.91 129 LYS A N 1
ATOM 1067 C CA . LYS A 1 129 ? 31.712 -1.193 -30.515 1.00 63.91 129 LYS A CA 1
ATOM 1068 C C . LYS A 1 129 ? 32.991 -0.436 -30.157 1.00 63.91 129 LYS A C 1
ATOM 1070 O O . LYS A 1 129 ? 33.791 -0.224 -31.049 1.00 63.91 129 LYS A O 1
ATOM 1075 N N . GLU A 1 130 ? 33.190 -0.070 -28.891 1.00 61.19 130 GLU A N 1
ATOM 1076 C CA . GLU A 1 130 ? 34.409 0.621 -28.426 1.00 61.19 130 GLU A CA 1
ATOM 1077 C C . GLU A 1 130 ? 35.618 -0.316 -28.240 1.00 61.19 130 GLU A C 1
ATOM 1079 O O . GLU A 1 130 ? 36.739 0.148 -28.072 1.00 61.19 130 GLU A O 1
ATOM 1084 N N . MET A 1 131 ? 35.396 -1.635 -28.245 1.00 56.88 131 MET A N 1
ATOM 1085 C CA . MET A 1 131 ? 36.447 -2.658 -28.102 1.00 56.88 131 MET A CA 1
ATOM 1086 C C . MET A 1 131 ? 36.937 -3.233 -29.445 1.00 56.88 131 MET A C 1
ATOM 1088 O O . MET A 1 131 ? 37.700 -4.199 -29.447 1.00 56.88 131 MET A O 1
ATOM 1092 N N . LYS A 1 132 ? 36.460 -2.704 -30.575 1.00 51.59 132 LYS A N 1
ATOM 1093 C CA . LYS A 1 132 ? 36.891 -3.067 -31.932 1.00 51.59 132 LYS A CA 1
ATOM 1094 C C . LYS A 1 132 ? 37.549 -1.871 -32.594 1.00 51.59 132 LYS A C 1
ATOM 1096 O O . LYS A 1 132 ? 38.506 -2.114 -33.354 1.00 51.59 132 LYS A O 1
#

Sequence (132 aa):
MKDATKFEDLPKSDQIDCFIQHVSGHEKEAEILYILAIYAAYLLTNENAEKYNLTEYTSDELVNLFENADGFDEEERAWNSFIDSIGTSQIWDIISNPIPYIDELNKITNLIQNIKYRLFKNFAHFRRKEMK

Foldseek 3Di:
DPDDDDLVNDDLVVNLVVLCVLLPPDPCNLVLQLLLQLQLLVQPDPVLCVVLVNNVDHSVRSSVQRSPQDDDSSVSSSSVSSCVRPNSVRSCVCSVPVVVVSVVVVVVVVVVVVVVVVVVVVVVVVVVVVVD

pLDDT: mean 89.82, std 10.62, range [42.25, 97.5]

Secondary structure (DSSP, 8-state):
------GGGS-HHHHHHHHHHHHTT-TTHHHHHHHHHHHHHHH--HHHHHHTT-TT--HHHHHHHHHT--SHHHHHHHHHHHHHHH-HHHHHHHHH--HHHHHHHHHHHHHHHHHHHHHHHHHHHHHHHHT-

Radius of gyration: 19.53 Å; chains: 1; bounding box: 70×31×51 Å